Protein AF-A0A9X9EQ05-F1 (afdb_monomer_lite)

Secondary structure (DSSP, 8-state):
--S-PEEEEHHHHHEEEETTEEEEPPHHHHHHHHHHHHTSSSEEEES---SGGGHHHHHH-S--------HHHHHHHHHHHHHHHHTTSS--SS---

Radius of gyration: 15.53 Å; chains: 1; bounding box: 32×37×37 Å

Foldseek 3Di:
DVVPAEEDELVCLQWPQDPVGIDGDDPVSSLVSQVVPLPDPGYHYDDDDDDPSCVSCVVSDPDDDDDDDDPVVVVVVVVVQLVCVVVPNDDDSDRRD

Sequence (97 aa):
SKLNIQLYELDNVIWKRYESGDIRRSEEEREEHFNTFIHSETWIVEGVHNEEWVSNSFRNAELIIFLDTNYSVRTYRIIKRFILQKIGLERSNYKPT

Structure (mmCIF, N/CA/C/O backbone):
data_AF-A0A9X9EQ05-F1
#
_entry.id   AF-A0A9X9EQ05-F1
#
loop_
_atom_site.group_PDB
_atom_site.id
_atom_site.type_symbol
_atom_site.label_atom_id
_atom_site.label_alt_id
_atom_site.label_comp_id
_atom_site.label_asym_id
_atom_site.label_entity_id
_atom_site.label_seq_id
_atom_site.pdbx_PDB_ins_code
_atom_site.Cartn_x
_atom_site.Cartn_y
_atom_site.Cartn_z
_atom_site.occupancy
_atom_site.B_iso_or_equiv
_atom_site.auth_seq_id
_atom_site.auth_comp_id
_atom_site.auth_asym_id
_atom_site.auth_atom_id
_atom_site.pdbx_PDB_model_num
ATOM 1 N N . SER A 1 1 ? -15.645 6.582 -6.628 1.00 63.84 1 SER A N 1
ATOM 2 C CA . SER A 1 1 ? -15.458 5.112 -6.609 1.00 63.84 1 SER A CA 1
ATOM 3 C C . SER A 1 1 ? -16.829 4.444 -6.512 1.00 63.84 1 SER A C 1
ATOM 5 O O . SER A 1 1 ? -17.789 5.136 -6.204 1.00 63.84 1 SER A O 1
ATOM 7 N N . LYS A 1 2 ? -16.964 3.133 -6.774 1.00 82.44 2 LYS A N 1
ATOM 8 C CA . LYS A 1 2 ? -18.270 2.435 -6.694 1.00 82.44 2 LYS A CA 1
ATOM 9 C C . LYS A 1 2 ? -18.849 2.388 -5.267 1.00 82.44 2 LYS A C 1
ATOM 11 O O . LYS A 1 2 ? -20.060 2.324 -5.118 1.00 82.44 2 LYS A O 1
ATOM 16 N N . LEU A 1 3 ? -17.985 2.418 -4.249 1.00 87.25 3 LEU A N 1
ATOM 17 C CA . LEU A 1 3 ? -18.358 2.311 -2.831 1.00 87.25 3 LEU A CA 1
ATOM 18 C C . LEU A 1 3 ? -18.394 3.660 -2.095 1.00 87.25 3 LEU A C 1
ATOM 20 O O . LEU A 1 3 ? -18.824 3.702 -0.955 1.00 87.25 3 LEU A O 1
ATOM 24 N N . ASN A 1 4 ? -17.930 4.747 -2.720 1.00 90.38 4 ASN A N 1
ATOM 25 C CA . ASN A 1 4 ? -17.752 6.061 -2.084 1.00 90.38 4 ASN A CA 1
ATOM 26 C C . ASN A 1 4 ? -16.899 6.056 -0.792 1.00 90.38 4 ASN A C 1
ATOM 28 O O . ASN A 1 4 ? -17.014 6.963 0.022 1.00 90.38 4 ASN A O 1
ATOM 32 N N . ILE A 1 5 ? -16.031 5.055 -0.620 1.00 93.44 5 ILE A N 1
ATOM 33 C CA . ILE A 1 5 ? -15.063 4.979 0.483 1.00 93.44 5 ILE A CA 1
ATOM 34 C C . ILE A 1 5 ? -13.717 5.530 0.006 1.00 93.44 5 ILE A C 1
ATOM 36 O O . ILE A 1 5 ? -13.321 5.300 -1.147 1.00 93.44 5 ILE A O 1
ATOM 40 N N . GLN A 1 6 ? -13.030 6.253 0.890 1.00 93.88 6 GLN A N 1
ATOM 41 C CA . GLN A 1 6 ? -11.715 6.819 0.625 1.00 93.88 6 GLN A CA 1
ATOM 42 C C . GLN A 1 6 ? -10.639 5.725 0.595 1.00 93.88 6 GLN A C 1
ATOM 44 O O . GLN A 1 6 ? -10.574 4.881 1.485 1.00 93.88 6 GLN A O 1
ATOM 49 N N . LEU A 1 7 ? -9.791 5.754 -0.436 1.00 94.44 7 LEU A N 1
ATOM 50 C CA . LEU A 1 7 ? -8.663 4.837 -0.607 1.00 94.44 7 LEU A CA 1
ATOM 51 C C . LEU A 1 7 ? -7.354 5.537 -0.231 1.00 94.44 7 LEU A C 1
ATOM 53 O O . LEU A 1 7 ? -7.100 6.654 -0.689 1.00 94.44 7 LEU A O 1
ATOM 57 N N . TYR A 1 8 ? -6.528 4.845 0.546 1.00 94.75 8 TYR A N 1
ATOM 58 C CA . TYR A 1 8 ? -5.200 5.264 0.970 1.00 94.75 8 TYR A CA 1
ATOM 59 C C . TYR A 1 8 ? -4.168 4.205 0.564 1.00 94.75 8 TYR A C 1
ATOM 61 O O . TYR A 1 8 ? -4.184 3.083 1.063 1.00 94.75 8 TYR A O 1
ATOM 69 N N . GLU A 1 9 ? -3.256 4.569 -0.337 1.00 94.94 9 GLU A N 1
ATOM 70 C CA . GLU A 1 9 ? -2.065 3.768 -0.648 1.00 94.94 9 GLU A CA 1
ATOM 71 C C . GLU A 1 9 ? -1.012 4.023 0.437 1.00 94.94 9 GLU A C 1
ATOM 73 O O . GLU A 1 9 ? -0.617 5.174 0.649 1.00 94.94 9 GLU A O 1
ATOM 78 N N . LEU A 1 10 ? -0.525 2.978 1.111 1.00 95.25 10 LEU A N 1
ATOM 79 C CA . LEU A 1 10 ? 0.465 3.111 2.191 1.00 95.25 10 LEU A CA 1
ATOM 80 C C . LEU A 1 10 ? 1.763 3.778 1.719 1.00 95.25 10 LEU A C 1
ATOM 82 O O . LEU A 1 10 ? 2.363 4.557 2.462 1.00 95.25 10 LEU A O 1
ATOM 86 N N . ASP A 1 11 ? 2.139 3.584 0.455 1.00 92.56 11 ASP A N 1
ATOM 87 C CA . ASP A 1 11 ? 3.254 4.302 -0.165 1.00 92.56 11 ASP A CA 1
ATOM 88 C C . ASP A 1 11 ? 3.058 5.825 -0.108 1.00 92.56 11 ASP A C 1
ATOM 90 O O . ASP A 1 11 ? 4.001 6.562 0.171 1.00 92.56 11 ASP A O 1
ATOM 94 N N . ASN A 1 12 ? 1.835 6.321 -0.312 1.00 93.62 12 ASN A N 1
ATOM 95 C CA . ASN A 1 12 ? 1.522 7.753 -0.239 1.00 93.62 12 ASN A CA 1
ATOM 96 C C . ASN A 1 12 ? 1.351 8.251 1.204 1.00 93.62 12 ASN A C 1
ATOM 98 O O . ASN A 1 12 ? 1.299 9.462 1.435 1.00 93.62 12 ASN A O 1
ATOM 102 N N . VAL A 1 13 ? 1.319 7.343 2.183 1.00 94.19 13 VAL A N 1
ATOM 103 C CA . VAL A 1 13 ? 1.445 7.665 3.611 1.00 94.19 13 VAL A CA 1
ATOM 104 C C . VAL A 1 13 ? 2.917 7.837 3.983 1.00 94.19 13 VAL A C 1
ATOM 106 O O . VAL A 1 13 ? 3.260 8.759 4.716 1.00 94.19 13 VAL A O 1
ATOM 109 N N . ILE A 1 14 ? 3.821 7.044 3.408 1.00 94.44 14 ILE A N 1
ATOM 110 C CA . ILE A 1 14 ? 5.270 7.195 3.623 1.00 94.44 14 ILE A CA 1
ATOM 111 C C . ILE A 1 14 ? 5.833 8.391 2.849 1.00 94.44 14 ILE A C 1
ATOM 113 O O . ILE A 1 14 ? 6.678 9.118 3.368 1.00 94.44 14 ILE A O 1
ATOM 117 N N . TRP A 1 15 ? 5.365 8.623 1.625 1.00 94.38 15 TRP A N 1
ATOM 118 C CA . TRP A 1 15 ? 5.903 9.640 0.723 1.00 94.38 15 TRP A CA 1
ATOM 119 C C . TRP A 1 15 ? 4.888 10.755 0.470 1.00 94.38 15 TRP A C 1
ATOM 121 O O . TRP A 1 15 ? 3.755 10.503 0.060 1.00 94.38 15 TRP A O 1
ATOM 131 N N . LYS A 1 16 ? 5.294 12.007 0.693 1.00 93.12 16 LYS A N 1
ATOM 132 C CA . LYS A 1 16 ? 4.582 13.193 0.208 1.00 93.12 16 LYS A CA 1
ATOM 133 C C . LYS A 1 16 ? 4.972 13.394 -1.257 1.00 93.12 16 LYS A C 1
ATOM 135 O O . LYS A 1 16 ? 6.157 13.544 -1.552 1.00 93.12 16 LYS A O 1
ATOM 140 N N . ARG A 1 17 ? 3.988 13.377 -2.157 1.00 90.06 17 ARG A N 1
ATOM 141 C CA . ARG A 1 17 ? 4.198 13.558 -3.600 1.00 90.06 17 ARG A CA 1
ATOM 142 C C . ARG A 1 17 ? 4.091 15.041 -3.950 1.00 90.06 17 ARG A C 1
ATOM 144 O O . ARG A 1 17 ? 3.028 15.628 -3.752 1.00 90.06 17 ARG A O 1
ATOM 151 N N . TYR A 1 18 ? 5.160 15.634 -4.475 1.00 88.88 18 TYR A N 1
ATOM 152 C CA . TYR A 1 18 ? 5.160 17.005 -4.995 1.00 88.88 18 TYR A CA 1
ATOM 153 C C . TYR A 1 18 ? 5.665 17.033 -6.437 1.00 88.88 18 TYR A C 1
ATOM 155 O O . TYR A 1 18 ? 6.429 16.166 -6.855 1.00 88.88 18 TYR A O 1
ATOM 163 N N . GLU A 1 19 ? 5.297 18.071 -7.193 1.00 85.62 19 GLU A N 1
ATOM 164 C CA . GLU A 1 19 ? 5.822 18.278 -8.553 1.00 85.62 19 GLU A CA 1
ATOM 165 C C . GLU A 1 19 ? 7.353 18.418 -8.573 1.00 85.62 19 GLU A C 1
ATOM 167 O O . GLU A 1 19 ? 8.008 17.995 -9.523 1.00 85.62 19 GLU A O 1
ATOM 172 N N . SER A 1 20 ? 7.929 18.975 -7.503 1.00 88.12 20 SER A N 1
ATOM 173 C CA . SER A 1 20 ? 9.375 19.131 -7.316 1.00 88.12 20 SER A CA 1
ATOM 174 C C . SER A 1 20 ? 10.093 17.843 -6.895 1.00 88.12 20 SER A C 1
ATOM 176 O O . SER A 1 20 ? 11.324 17.812 -6.900 1.00 88.12 20 SER A O 1
ATOM 178 N N . GLY A 1 21 ? 9.353 16.787 -6.549 1.00 87.38 21 GLY A N 1
ATOM 179 C CA . GLY A 1 21 ? 9.888 15.502 -6.115 1.00 87.38 21 GLY A CA 1
ATOM 180 C C . GLY A 1 21 ? 9.199 14.947 -4.871 1.00 87.38 21 GLY A C 1
ATOM 181 O O . GLY A 1 21 ? 8.443 15.629 -4.180 1.00 87.38 21 GLY A O 1
ATOM 182 N N . ASP A 1 22 ? 9.490 13.684 -4.579 1.00 92.38 22 ASP A N 1
ATOM 183 C CA . ASP A 1 22 ? 8.910 12.996 -3.433 1.00 92.38 22 ASP A CA 1
ATOM 184 C C . ASP A 1 22 ? 9.736 13.230 -2.171 1.00 92.38 22 ASP A C 1
ATOM 186 O O . ASP A 1 22 ? 10.960 13.081 -2.166 1.00 92.38 22 ASP A O 1
ATOM 190 N N . ILE A 1 23 ? 9.047 13.554 -1.080 1.00 94.19 23 ILE A N 1
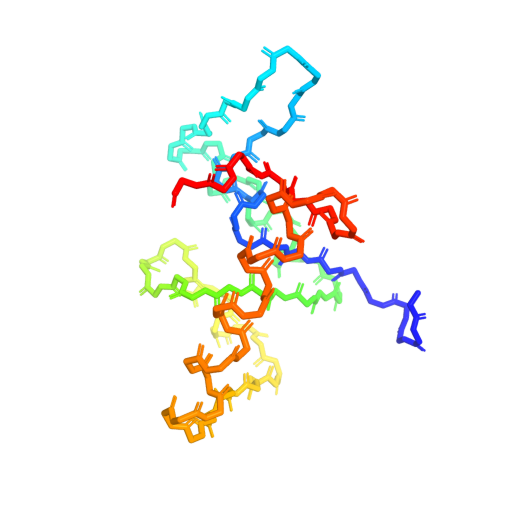ATOM 191 C CA . ILE A 1 23 ? 9.652 13.762 0.235 1.00 94.19 23 ILE A CA 1
ATOM 192 C C . ILE A 1 23 ? 9.155 12.663 1.164 1.00 94.19 23 ILE A C 1
ATOM 194 O O . ILE A 1 23 ? 7.950 12.488 1.346 1.00 94.19 23 ILE A O 1
ATOM 198 N N . ARG A 1 24 ? 10.077 11.916 1.770 1.00 94.88 24 ARG A N 1
ATOM 199 C CA . ARG A 1 24 ? 9.721 10.922 2.784 1.00 94.88 24 ARG A CA 1
ATOM 200 C C . ARG A 1 24 ? 9.235 11.639 4.045 1.00 94.88 24 ARG A C 1
ATOM 202 O O . ARG A 1 24 ? 9.925 12.535 4.524 1.00 94.88 24 ARG A O 1
ATOM 209 N N . ARG A 1 25 ? 8.073 11.250 4.577 1.00 95.69 25 ARG A N 1
ATOM 210 C CA . ARG A 1 25 ? 7.594 11.710 5.891 1.00 95.69 25 ARG A CA 1
ATOM 211 C C . ARG A 1 25 ? 8.550 11.246 6.989 1.00 95.69 25 ARG A C 1
ATOM 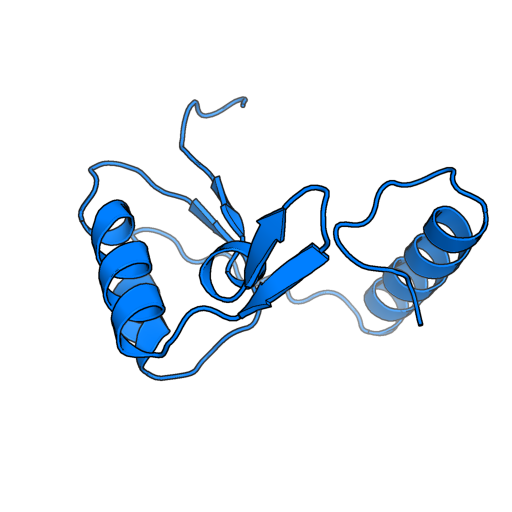213 O O . ARG A 1 25 ? 9.144 10.169 6.862 1.00 95.69 25 ARG A O 1
ATOM 220 N N . SER A 1 26 ? 8.667 12.034 8.061 1.00 96.56 26 SER A N 1
ATOM 221 C CA . SER A 1 26 ? 9.268 11.533 9.304 1.00 96.56 26 SER A CA 1
ATOM 222 C C . SER A 1 26 ? 8.398 10.422 9.901 1.00 96.56 26 SER A C 1
ATOM 224 O O . SER A 1 26 ? 7.263 10.204 9.464 1.00 96.56 26 SER A O 1
ATOM 226 N N . GLU A 1 27 ? 8.925 9.694 10.882 1.00 94.75 27 GLU A N 1
ATOM 227 C CA . GLU A 1 27 ? 8.153 8.648 11.553 1.00 94.75 27 GLU A CA 1
ATOM 228 C C . GLU A 1 27 ? 6.934 9.237 12.272 1.00 94.75 27 GLU A C 1
ATOM 230 O O . GLU A 1 27 ? 5.829 8.724 12.097 1.00 94.75 27 GLU A O 1
ATOM 235 N N . GLU A 1 28 ? 7.109 10.370 12.957 1.00 95.44 28 GLU A N 1
ATOM 236 C CA . GLU A 1 28 ? 6.038 11.079 13.661 1.00 95.44 28 GLU A CA 1
ATOM 237 C C . GLU A 1 28 ? 4.974 11.602 12.690 1.00 95.44 28 GLU A C 1
ATOM 239 O O . GLU A 1 28 ? 3.785 11.347 12.873 1.00 95.44 28 GLU A O 1
ATOM 244 N N . GLU A 1 29 ? 5.389 12.272 11.606 1.00 95.81 29 GLU A N 1
ATOM 245 C CA . GLU A 1 29 ? 4.456 12.782 10.594 1.00 95.81 29 GLU A CA 1
ATOM 246 C C . GLU A 1 29 ? 3.675 11.651 9.914 1.00 95.81 29 GLU A C 1
ATOM 248 O O . GLU A 1 29 ? 2.504 11.809 9.563 1.00 95.81 29 GLU A O 1
ATOM 253 N N . ARG A 1 30 ? 4.332 10.511 9.668 1.00 95.69 30 ARG A N 1
ATOM 254 C CA . ARG A 1 30 ? 3.697 9.332 9.073 1.00 95.69 30 ARG A CA 1
ATOM 255 C C . ARG A 1 30 ? 2.630 8.776 10.007 1.00 95.69 30 ARG A C 1
ATOM 257 O O . ARG A 1 30 ? 1.534 8.482 9.539 1.00 95.69 30 ARG A O 1
ATOM 264 N N . GLU A 1 31 ? 2.943 8.617 11.289 1.00 94.62 31 GLU A N 1
ATOM 265 C CA . GLU A 1 31 ? 2.006 8.084 12.279 1.00 94.62 31 GLU A CA 1
ATOM 266 C C . GLU A 1 31 ? 0.817 9.016 12.503 1.00 94.62 31 GLU A C 1
ATOM 268 O O . GLU A 1 31 ? -0.324 8.557 12.502 1.00 94.62 31 GLU A O 1
ATOM 273 N N . GLU A 1 32 ? 1.048 10.324 12.617 1.00 94.25 32 GLU A N 1
ATOM 274 C CA . GLU A 1 32 ? -0.026 11.315 12.723 1.00 94.25 32 GLU A CA 1
ATOM 275 C C . GLU A 1 32 ? -0.939 11.275 11.488 1.00 94.25 32 GLU A C 1
ATOM 277 O O . GLU A 1 32 ? -2.167 11.179 11.597 1.00 94.25 32 GLU A O 1
ATOM 282 N N . HIS A 1 33 ? -0.341 11.267 10.294 1.00 94.81 33 HIS A N 1
ATOM 283 C CA . HIS A 1 33 ? -1.088 11.200 9.044 1.00 94.81 33 HIS A CA 1
ATOM 284 C C . HIS A 1 33 ? -1.887 9.897 8.909 1.00 94.81 33 HIS A C 1
ATOM 286 O O . HIS A 1 33 ? -3.045 9.934 8.496 1.00 94.81 33 HIS A O 1
ATOM 292 N N . PHE A 1 34 ? -1.296 8.760 9.286 1.00 95.50 34 PHE A N 1
ATOM 293 C CA . PHE A 1 34 ? -1.953 7.455 9.275 1.00 95.50 34 PHE A CA 1
ATOM 294 C C . PHE A 1 34 ? -3.139 7.406 10.243 1.00 95.50 34 PHE A C 1
ATOM 296 O O . PHE A 1 34 ? -4.258 7.052 9.864 1.00 95.50 34 PHE A O 1
ATOM 303 N N . ASN A 1 35 ? -2.922 7.837 11.486 1.00 93.94 35 ASN A N 1
ATOM 304 C CA . ASN A 1 35 ? -3.957 7.840 12.512 1.00 93.94 35 ASN A CA 1
ATOM 305 C C . ASN A 1 35 ? -5.121 8.772 12.158 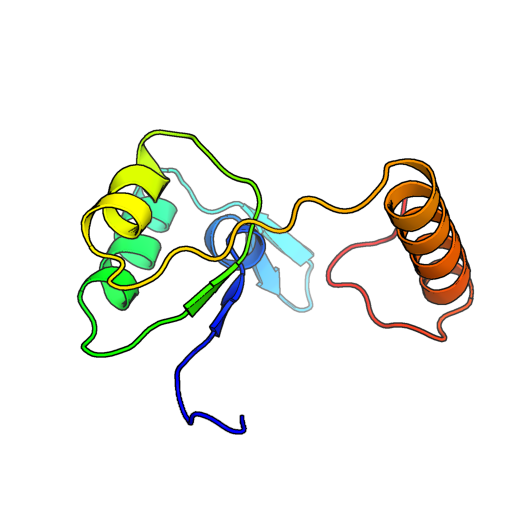1.00 93.94 35 ASN A C 1
ATOM 307 O O . ASN A 1 35 ? -6.255 8.469 12.520 1.00 93.94 35 ASN A O 1
ATOM 311 N N . THR A 1 36 ? -4.876 9.848 11.406 1.00 92.62 36 THR A N 1
ATOM 312 C CA . THR A 1 36 ? -5.932 10.772 10.967 1.00 92.62 36 THR A CA 1
ATOM 313 C C . THR A 1 36 ? -7.032 10.054 10.183 1.00 92.62 36 THR A C 1
ATOM 315 O O . THR A 1 36 ? -8.212 10.310 10.414 1.00 92.62 36 THR A O 1
ATOM 318 N N . PHE A 1 37 ? -6.675 9.145 9.270 1.00 92.00 37 PHE A N 1
ATOM 319 C CA . PHE A 1 37 ? -7.677 8.453 8.457 1.00 92.00 37 PHE A CA 1
ATOM 320 C C . PHE A 1 37 ? -8.124 7.111 9.037 1.00 92.00 37 PHE A C 1
ATOM 322 O O . PHE A 1 37 ? -9.266 6.720 8.810 1.00 92.00 37 PHE A O 1
ATOM 329 N N . ILE A 1 38 ? -7.292 6.420 9.821 1.00 94.69 38 ILE A N 1
ATOM 330 C CA . ILE A 1 38 ? -7.701 5.160 10.467 1.00 94.69 38 ILE A CA 1
ATOM 331 C C . ILE A 1 38 ? -8.800 5.361 11.515 1.00 94.69 38 ILE A C 1
ATOM 333 O O . ILE A 1 38 ? -9.581 4.447 11.759 1.00 94.69 38 ILE A O 1
ATOM 337 N N . HIS A 1 39 ? -8.898 6.557 12.097 1.00 92.38 39 HIS A N 1
ATOM 338 C CA . HIS A 1 39 ? -9.981 6.916 13.017 1.00 92.38 39 HIS A CA 1
ATOM 339 C C . HIS A 1 39 ?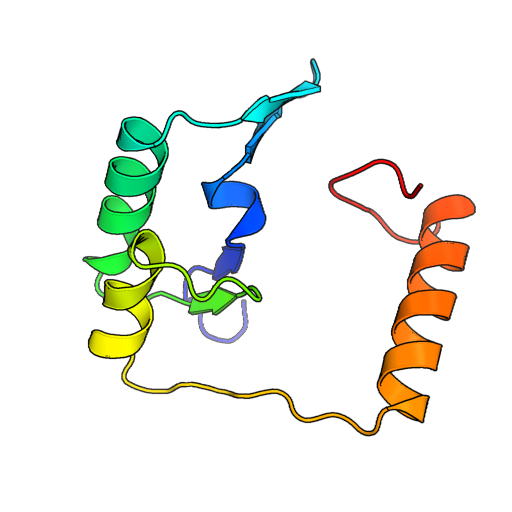 -11.197 7.549 12.315 1.00 92.38 39 HIS A C 1
ATOM 341 O O . HIS A 1 39 ? -12.122 7.999 12.988 1.00 92.38 39 HIS A O 1
ATOM 347 N N . SER A 1 40 ? -11.208 7.611 10.980 1.00 92.75 40 SER A N 1
ATOM 348 C CA . SER A 1 40 ? -12.392 8.028 10.221 1.00 92.75 40 SER A CA 1
ATOM 349 C C . SER A 1 40 ? -13.423 6.896 10.133 1.00 92.75 40 SER A C 1
ATOM 351 O O . SER A 1 40 ? -13.083 5.729 10.309 1.00 92.75 40 SER A O 1
ATOM 353 N N . GLU A 1 41 ? -14.684 7.229 9.839 1.00 92.88 41 GLU A N 1
ATOM 354 C CA . GLU A 1 41 ? -15.775 6.240 9.796 1.00 92.88 41 GLU A CA 1
ATOM 355 C C . GLU A 1 41 ? -15.602 5.173 8.709 1.00 92.88 41 GLU A C 1
ATOM 357 O O . GLU A 1 41 ? -16.040 4.043 8.889 1.00 92.88 41 GLU A O 1
ATOM 362 N N . THR A 1 42 ? -15.010 5.523 7.561 1.00 95.06 42 THR A N 1
ATOM 363 C CA . THR A 1 42 ? -14.823 4.580 6.451 1.00 95.06 42 THR A CA 1
ATOM 364 C C . THR A 1 42 ? -13.505 4.831 5.736 1.00 95.06 42 THR A C 1
ATOM 366 O O . THR A 1 42 ? -13.189 5.954 5.342 1.00 95.06 42 THR A O 1
ATOM 369 N N . TRP A 1 43 ? -12.747 3.762 5.513 1.00 96.12 43 TRP A N 1
ATOM 370 C CA . TRP A 1 43 ? -11.465 3.825 4.827 1.00 96.12 43 TRP A CA 1
ATOM 371 C C . TRP A 1 43 ? -11.153 2.500 4.130 1.00 96.12 43 TRP A C 1
ATOM 373 O O . TRP A 1 43 ? -11.625 1.432 4.510 1.00 96.12 43 TRP A O 1
ATOM 383 N N . ILE A 1 44 ? -10.342 2.576 3.080 1.00 96.25 44 ILE A N 1
ATOM 384 C CA . ILE A 1 44 ? -9.660 1.435 2.475 1.00 96.25 44 ILE A CA 1
ATOM 385 C C . ILE A 1 44 ? -8.177 1.762 2.497 1.00 96.25 44 ILE A C 1
ATOM 387 O O . ILE A 1 44 ? -7.765 2.815 2.012 1.00 96.25 44 ILE A O 1
ATOM 391 N N . VAL A 1 45 ? -7.378 0.845 3.024 1.00 95.75 45 VAL A N 1
ATOM 392 C CA . VAL A 1 45 ? -5.921 0.917 2.962 1.00 95.75 45 VAL A CA 1
ATOM 393 C C . VAL A 1 45 ? -5.417 -0.172 2.029 1.00 95.75 45 VAL A C 1
ATOM 395 O O . VAL A 1 45 ? -5.843 -1.321 2.124 1.00 95.75 45 VAL A O 1
ATOM 398 N N . GLU A 1 46 ? -4.509 0.192 1.132 1.00 95.25 46 GLU A N 1
ATOM 399 C CA . GLU A 1 46 ? -3.831 -0.729 0.224 1.00 95.25 46 GLU A CA 1
ATOM 400 C C . GLU A 1 46 ? -2.315 -0.622 0.401 1.00 95.25 46 GLU A C 1
ATOM 402 O O . GLU A 1 46 ? -1.762 0.469 0.549 1.00 95.25 46 GLU A O 1
ATOM 407 N N . GLY A 1 47 ? -1.647 -1.773 0.428 1.00 93.88 47 GLY A N 1
ATOM 408 C CA . GLY A 1 47 ? -0.195 -1.865 0.479 1.00 93.88 47 GLY A CA 1
ATOM 409 C C . GLY A 1 47 ? 0.287 -3.181 1.081 1.00 93.88 47 GLY A C 1
ATOM 410 O O . GLY A 1 47 ? -0.500 -4.062 1.425 1.00 93.88 47 GLY A O 1
ATOM 411 N N . VAL A 1 48 ? 1.609 -3.316 1.185 1.00 91.00 48 VAL A N 1
ATOM 412 C CA . VAL A 1 48 ? 2.292 -4.560 1.600 1.00 91.00 48 VAL A CA 1
ATOM 413 C C . VAL A 1 48 ? 3.028 -4.443 2.938 1.00 91.00 48 VAL A C 1
ATOM 415 O O . VAL A 1 48 ? 3.698 -5.384 3.356 1.00 91.00 48 VAL A O 1
ATOM 418 N N . HIS A 1 49 ? 2.920 -3.288 3.592 1.00 91.06 49 HIS A N 1
ATOM 419 C CA . HIS A 1 49 ? 3.549 -3.008 4.879 1.00 91.06 49 HIS A CA 1
ATOM 420 C C . HIS A 1 49 ? 2.965 -3.882 5.989 1.00 91.06 49 HIS A C 1
ATOM 422 O O . HIS A 1 49 ? 1.760 -4.130 6.036 1.00 91.06 49 HIS A O 1
ATOM 428 N N . ASN A 1 50 ? 3.836 -4.342 6.881 1.00 87.38 50 ASN A N 1
ATOM 429 C CA . ASN A 1 50 ? 3.498 -5.192 8.023 1.00 87.38 50 ASN A CA 1
ATOM 430 C C . ASN A 1 50 ? 4.192 -4.744 9.320 1.00 87.38 50 ASN A C 1
ATOM 432 O O . ASN A 1 50 ? 4.207 -5.479 10.305 1.00 87.38 50 ASN A O 1
ATOM 436 N N . GLU A 1 51 ? 4.783 -3.552 9.309 1.00 92.69 51 GLU A N 1
ATOM 437 C CA . GLU A 1 51 ? 5.455 -2.949 10.450 1.00 92.69 51 GLU A CA 1
ATOM 438 C C . GLU A 1 51 ? 4.445 -2.427 11.491 1.00 92.69 51 GLU A C 1
ATOM 440 O O . GLU A 1 51 ? 3.263 -2.237 11.206 1.00 92.69 51 GLU A O 1
ATOM 445 N N . GLU A 1 52 ? 4.909 -2.133 12.708 1.00 92.56 52 GLU A N 1
ATOM 446 C CA . GLU A 1 52 ? 4.020 -1.772 13.826 1.00 92.56 52 GLU A CA 1
ATOM 447 C C . GLU A 1 52 ? 3.146 -0.539 13.546 1.00 92.56 52 GLU A C 1
ATOM 449 O O . GLU A 1 52 ? 1.999 -0.487 13.972 1.00 92.56 52 GLU A O 1
ATOM 454 N N . TRP A 1 53 ? 3.630 0.432 12.771 1.00 93.12 53 TRP A N 1
ATOM 455 C CA . TRP A 1 53 ? 2.879 1.659 12.487 1.00 93.12 53 TRP A CA 1
ATOM 456 C C . TRP A 1 53 ? 1.582 1.418 11.691 1.00 93.12 53 TRP A C 1
ATOM 458 O O . TRP A 1 53 ? 0.670 2.236 11.773 1.00 93.12 53 TRP A O 1
ATOM 468 N N . VAL A 1 54 ? 1.462 0.298 10.959 1.00 95.31 54 VAL A N 1
ATOM 469 C CA . VAL A 1 54 ? 0.210 -0.082 10.275 1.00 95.31 54 VAL A CA 1
ATOM 470 C C . VAL A 1 54 ? -0.683 -0.988 11.115 1.00 95.31 54 VAL A C 1
ATOM 472 O O . VAL A 1 54 ? -1.797 -1.295 10.707 1.00 95.31 54 VAL A O 1
ATOM 475 N N . SER A 1 55 ? -0.252 -1.415 12.302 1.00 93.88 55 SER A N 1
ATOM 476 C CA . SER A 1 55 ? -0.949 -2.457 13.061 1.00 93.88 55 SER A CA 1
ATOM 477 C C . SER A 1 55 ? -2.388 -2.078 13.445 1.00 93.88 55 SER A C 1
ATOM 479 O O . SER A 1 55 ? -3.265 -2.944 13.499 1.00 93.88 55 SER A O 1
ATOM 481 N N . ASN A 1 56 ? -2.665 -0.781 13.625 1.00 92.50 56 ASN A N 1
ATOM 482 C CA . ASN A 1 56 ? -4.014 -0.267 13.870 1.00 92.50 56 ASN A CA 1
ATOM 483 C C . ASN A 1 56 ? -4.979 -0.488 12.695 1.00 92.50 56 ASN A C 1
ATOM 485 O O . ASN A 1 56 ? -6.161 -0.698 12.953 1.00 92.50 56 ASN A O 1
ATOM 489 N N . SER A 1 57 ? -4.525 -0.496 11.433 1.00 94.94 57 SER A N 1
ATOM 490 C CA . SER A 1 57 ? -5.438 -0.809 10.322 1.00 94.94 57 SER A CA 1
ATOM 491 C C . SER A 1 57 ? -5.890 -2.262 10.391 1.00 94.94 57 SER A C 1
ATOM 493 O O . SER A 1 57 ? -7.076 -2.532 10.270 1.00 94.94 57 SER A O 1
ATOM 495 N N . PHE A 1 58 ? -4.992 -3.206 10.679 1.00 94.38 58 PHE A N 1
ATOM 496 C CA . PHE A 1 58 ? -5.378 -4.614 10.810 1.00 94.38 58 PHE A CA 1
ATOM 497 C C . PHE A 1 58 ? -6.317 -4.854 11.992 1.00 94.38 58 PHE A C 1
ATOM 499 O O . PHE A 1 58 ? -7.244 -5.650 11.878 1.00 94.38 58 PHE A O 1
ATOM 506 N N . ARG A 1 59 ? -6.088 -4.172 13.121 1.00 94.06 59 ARG A N 1
ATOM 507 C CA . ARG A 1 59 ? -6.941 -4.298 14.312 1.00 94.06 59 ARG A CA 1
ATOM 508 C C . ARG A 1 59 ? -8.337 -3.717 14.108 1.00 94.06 59 ARG A C 1
ATOM 510 O O . ARG A 1 59 ? -9.292 -4.283 14.627 1.00 94.06 59 ARG A O 1
ATOM 517 N N . ASN A 1 60 ? -8.437 -2.606 13.381 1.00 94.69 60 ASN A N 1
ATOM 518 C CA . ASN A 1 60 ? -9.688 -1.870 13.220 1.00 94.69 60 ASN A CA 1
ATOM 519 C C . ASN A 1 60 ? -10.452 -2.246 11.941 1.00 94.69 60 ASN A C 1
ATOM 521 O O . ASN A 1 60 ? -11.597 -1.837 11.798 1.00 94.69 60 ASN A O 1
ATOM 525 N N . ALA A 1 61 ? -9.846 -3.000 11.018 1.00 95.50 61 ALA A N 1
ATOM 526 C CA . ALA A 1 61 ? -10.503 -3.429 9.789 1.00 95.50 61 ALA A CA 1
ATOM 527 C C . ALA A 1 61 ? -11.642 -4.418 10.068 1.00 95.50 61 ALA A C 1
ATOM 529 O O . ALA A 1 61 ? -11.430 -5.488 10.638 1.00 95.50 61 ALA A O 1
ATOM 530 N N . GLU A 1 62 ? -12.828 -4.132 9.539 1.00 95.81 62 GLU A N 1
ATOM 531 C CA . GLU A 1 62 ? -13.943 -5.082 9.513 1.00 95.81 62 GLU A CA 1
ATOM 532 C C . GLU A 1 62 ? -13.736 -6.189 8.470 1.00 95.81 62 GLU A C 1
ATOM 534 O O . GLU A 1 62 ? -14.286 -7.285 8.593 1.00 95.81 62 GLU A O 1
ATOM 539 N N . LEU A 1 63 ? -12.945 -5.911 7.429 1.00 96.00 63 LEU A N 1
ATOM 540 C CA . LEU A 1 63 ? -12.629 -6.848 6.359 1.00 96.00 63 LEU A CA 1
ATOM 541 C C . LEU A 1 63 ? -11.186 -6.673 5.887 1.00 96.00 63 LEU A C 1
ATOM 543 O O . LEU A 1 63 ? -10.783 -5.593 5.460 1.00 96.00 63 LEU A O 1
ATOM 547 N N . ILE A 1 64 ? -10.441 -7.777 5.861 1.00 96.38 64 ILE A N 1
ATOM 548 C CA . ILE A 1 64 ? -9.106 -7.845 5.266 1.00 96.38 64 ILE A CA 1
ATOM 549 C C . ILE A 1 64 ? -9.171 -8.738 4.027 1.00 96.38 64 ILE A C 1
ATOM 551 O O . ILE A 1 64 ? -9.523 -9.915 4.112 1.00 96.38 64 ILE A O 1
ATOM 555 N N . ILE A 1 65 ? -8.811 -8.184 2.868 1.00 96.44 65 ILE A N 1
ATOM 556 C CA . ILE A 1 65 ? -8.712 -8.933 1.612 1.00 96.44 65 ILE A CA 1
ATOM 557 C C . ILE A 1 65 ? -7.241 -9.236 1.342 1.00 96.44 65 ILE A C 1
ATOM 559 O O . ILE A 1 65 ? -6.479 -8.359 0.939 1.00 96.44 65 ILE A O 1
ATOM 563 N N . PHE A 1 66 ? -6.848 -10.495 1.526 1.00 95.19 66 PHE A N 1
ATOM 564 C CA . PHE A 1 66 ? -5.510 -10.959 1.176 1.00 95.19 66 PHE A CA 1
ATOM 565 C C . PHE A 1 66 ? -5.477 -11.496 -0.260 1.00 95.19 66 PHE A C 1
ATOM 567 O O . PHE A 1 66 ? -6.177 -12.451 -0.601 1.00 95.19 66 PHE A O 1
ATOM 574 N N . LEU A 1 67 ? -4.665 -10.879 -1.119 1.00 94.44 67 LEU A N 1
ATOM 575 C CA . LEU A 1 67 ? -4.555 -11.253 -2.530 1.00 94.44 67 LEU A CA 1
ATOM 576 C C . LEU A 1 67 ? -3.466 -12.312 -2.752 1.00 94.44 67 LEU A C 1
ATOM 578 O O . LEU A 1 67 ? -2.354 -11.996 -3.182 1.00 94.44 67 LEU A O 1
ATOM 582 N N . ASP A 1 68 ? -3.807 -13.583 -2.534 1.00 94.81 68 ASP A N 1
ATOM 583 C CA . ASP A 1 68 ? -2.909 -14.705 -2.829 1.00 94.81 68 ASP A CA 1
ATOM 584 C C . ASP A 1 68 ? -3.028 -15.163 -4.290 1.00 94.81 68 ASP A C 1
ATOM 586 O O . ASP A 1 68 ? -3.816 -16.033 -4.663 1.00 94.81 68 ASP A O 1
ATOM 590 N N . THR A 1 69 ? -2.274 -14.502 -5.164 1.00 94.94 69 THR A N 1
ATOM 591 C CA . THR A 1 69 ? -2.243 -14.840 -6.592 1.00 94.94 69 THR A CA 1
ATOM 592 C C . THR A 1 69 ? -1.116 -15.814 -6.911 1.00 94.94 69 THR A C 1
ATOM 594 O O . THR A 1 69 ? 0.007 -15.659 -6.425 1.00 94.94 69 THR A O 1
ATOM 597 N N . ASN A 1 70 ? -1.387 -16.762 -7.818 1.00 97.12 70 ASN A N 1
ATOM 598 C CA . ASN A 1 70 ? -0.376 -17.673 -8.363 1.00 97.12 70 ASN A CA 1
ATOM 599 C C . ASN A 1 70 ? 0.891 -16.918 -8.788 1.00 97.12 70 ASN A C 1
ATOM 601 O O . ASN A 1 70 ? 0.815 -15.900 -9.483 1.00 97.12 70 ASN A O 1
ATOM 605 N N . TYR A 1 71 ? 2.056 -17.461 -8.429 1.00 96.19 71 TYR A N 1
ATOM 606 C CA . TYR A 1 71 ? 3.357 -16.830 -8.669 1.00 96.19 71 TYR A CA 1
ATOM 607 C C . TYR A 1 71 ? 3.549 -16.407 -10.133 1.00 96.19 71 TYR A C 1
ATOM 609 O O . TYR A 1 71 ? 3.919 -15.269 -10.406 1.00 96.19 71 TYR A O 1
ATOM 617 N N . SER A 1 72 ? 3.226 -17.289 -11.083 1.00 97.50 72 SER A N 1
ATOM 618 C CA . SER A 1 72 ? 3.345 -17.011 -12.520 1.00 97.50 72 SER A CA 1
ATOM 619 C C . SER A 1 72 ? 2.485 -15.824 -12.968 1.00 97.50 72 SER A C 1
ATOM 621 O O . SER A 1 72 ? 2.950 -14.967 -13.719 1.00 97.50 72 SER A O 1
ATOM 623 N N . VAL A 1 73 ? 1.254 -15.729 -12.459 1.00 97.38 73 VAL A N 1
ATOM 624 C CA . VAL A 1 73 ? 0.326 -14.627 -12.750 1.00 97.38 73 VAL A CA 1
ATOM 625 C C . VAL A 1 73 ? 0.852 -13.318 -12.168 1.00 97.38 73 VAL A C 1
ATOM 627 O O . VAL A 1 73 ? 0.841 -12.294 -12.854 1.00 97.38 73 VAL A O 1
ATOM 630 N N . ARG A 1 74 ? 1.342 -13.343 -10.923 1.00 96.00 74 ARG A N 1
ATOM 631 C CA . ARG A 1 74 ? 1.938 -12.175 -10.264 1.00 96.00 74 ARG A CA 1
ATOM 632 C C . ARG A 1 74 ? 3.155 -11.664 -11.035 1.00 96.00 74 ARG A C 1
ATOM 634 O O . ARG A 1 74 ? 3.212 -10.480 -11.358 1.00 96.00 74 ARG A O 1
ATOM 641 N N . THR A 1 75 ? 4.075 -12.555 -11.393 1.00 96.94 75 THR A N 1
ATOM 642 C CA . THR A 1 75 ? 5.289 -12.219 -12.149 1.00 96.94 75 THR A CA 1
ATOM 643 C C . THR A 1 75 ? 4.956 -11.620 -13.512 1.00 96.94 75 THR A C 1
ATOM 645 O O . THR A 1 75 ? 5.470 -10.557 -13.854 1.00 96.94 75 THR A O 1
ATOM 648 N N . TYR A 1 76 ? 4.029 -12.230 -14.259 1.00 97.50 76 TYR A N 1
ATOM 649 C CA . TYR A 1 76 ? 3.567 -11.680 -15.535 1.00 97.50 76 TYR A CA 1
ATOM 650 C C . TYR A 1 76 ? 3.002 -10.259 -15.385 1.00 97.50 76 TYR A C 1
ATOM 652 O O . TYR A 1 76 ? 3.365 -9.369 -16.154 1.00 97.50 76 TYR A O 1
ATOM 660 N N . ARG A 1 77 ? 2.148 -10.020 -14.378 1.00 95.81 77 ARG A N 1
ATOM 661 C CA . ARG A 1 77 ? 1.555 -8.695 -14.123 1.00 95.81 77 ARG A CA 1
ATOM 662 C C . ARG A 1 77 ? 2.613 -7.64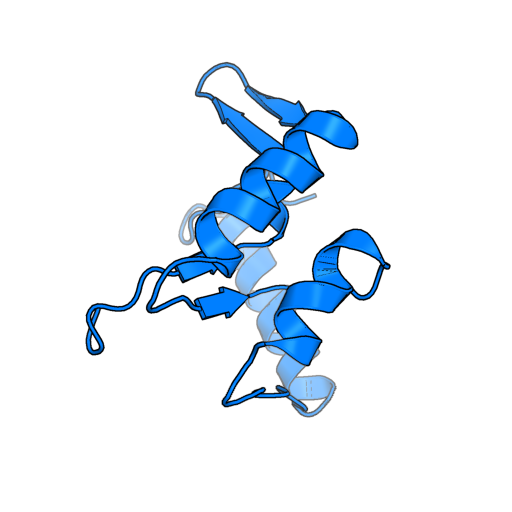1 -13.791 1.00 95.81 77 ARG A C 1
ATOM 664 O O . ARG A 1 77 ? 2.525 -6.534 -14.316 1.00 95.81 77 ARG A O 1
ATOM 671 N N . ILE A 1 78 ? 3.615 -7.981 -12.974 1.00 94.12 78 ILE A N 1
ATOM 672 C CA . ILE A 1 78 ? 4.719 -7.073 -12.620 1.00 94.12 78 ILE A CA 1
ATOM 673 C C . ILE A 1 78 ? 5.534 -6.703 -13.865 1.00 94.12 78 ILE A C 1
ATOM 675 O O . ILE A 1 78 ? 5.744 -5.518 -14.117 1.00 94.12 78 ILE A O 1
ATOM 679 N N . ILE A 1 79 ? 5.938 -7.693 -14.670 1.00 96.12 79 ILE A N 1
ATOM 680 C CA . ILE A 1 79 ? 6.725 -7.466 -15.895 1.00 96.12 79 ILE A CA 1
ATOM 681 C C . ILE A 1 79 ? 5.934 -6.622 -16.898 1.00 96.12 79 ILE A C 1
ATOM 683 O O . ILE A 1 79 ? 6.455 -5.643 -17.431 1.00 96.12 79 ILE A O 1
ATOM 687 N N . LYS A 1 80 ? 4.662 -6.969 -17.136 1.00 96.06 80 LYS A N 1
ATOM 688 C CA . LYS A 1 80 ? 3.788 -6.218 -18.042 1.00 96.06 80 LYS A CA 1
ATOM 689 C C . LYS A 1 80 ? 3.687 -4.753 -17.617 1.00 96.06 80 LYS A C 1
ATOM 691 O O . LYS A 1 80 ? 3.915 -3.877 -18.446 1.00 96.06 80 LYS A O 1
ATOM 696 N N . ARG A 1 81 ? 3.389 -4.498 -16.338 1.00 94.75 81 ARG A N 1
ATOM 697 C CA . ARG A 1 81 ? 3.292 -3.142 -15.782 1.00 94.75 81 ARG A CA 1
ATOM 698 C C . ARG A 1 81 ? 4.595 -2.369 -15.969 1.00 94.75 81 ARG A C 1
ATOM 700 O O . ARG A 1 81 ? 4.566 -1.245 -16.451 1.00 94.75 81 ARG A O 1
ATOM 707 N N . PHE A 1 82 ? 5.737 -2.982 -15.663 1.00 94.19 82 PHE A N 1
ATOM 708 C CA . PHE A 1 82 ? 7.042 -2.344 -15.843 1.00 94.19 82 PHE A CA 1
ATOM 709 C C . PHE A 1 82 ? 7.275 -1.894 -17.292 1.00 94.19 82 PHE A C 1
ATOM 711 O O . PHE A 1 82 ? 7.650 -0.747 -17.529 1.00 94.19 82 PHE A O 1
ATOM 718 N N . ILE A 1 83 ? 7.001 -2.770 -18.266 1.00 95.12 83 ILE A N 1
ATOM 719 C CA . ILE A 1 83 ? 7.137 -2.443 -19.692 1.00 95.12 83 ILE A CA 1
ATOM 720 C C . ILE A 1 83 ? 6.205 -1.287 -20.063 1.00 95.12 83 ILE A C 1
ATOM 722 O O . ILE A 1 83 ? 6.664 -0.315 -20.658 1.00 95.12 83 ILE A O 1
ATOM 726 N N . LEU A 1 84 ? 4.923 -1.364 -19.685 1.00 95.44 84 LEU A N 1
ATOM 727 C CA . LEU A 1 84 ? 3.922 -0.342 -20.006 1.00 95.44 84 LEU A CA 1
ATOM 728 C C . LEU A 1 84 ? 4.260 1.025 -19.398 1.00 95.44 84 LEU A C 1
ATOM 730 O O . LEU A 1 84 ? 4.098 2.045 -20.068 1.00 95.44 84 LEU A O 1
ATOM 734 N N . GLN A 1 85 ? 4.785 1.055 -18.173 1.00 94.50 85 GLN A N 1
ATOM 735 C CA . GLN A 1 85 ? 5.239 2.286 -17.529 1.00 94.50 85 GLN A CA 1
ATOM 736 C C . GLN A 1 85 ? 6.500 2.856 -18.198 1.00 94.50 85 GLN A C 1
ATOM 738 O O . GLN A 1 85 ? 6.595 4.066 -18.388 1.00 94.50 85 GLN A O 1
ATOM 743 N N . LYS A 1 86 ? 7.455 2.011 -18.619 1.00 91.69 86 LYS A N 1
ATOM 744 C CA . LYS A 1 86 ? 8.666 2.456 -19.340 1.00 91.69 86 LYS A CA 1
ATOM 745 C C . LYS A 1 86 ? 8.352 3.095 -20.694 1.00 91.69 86 LYS A C 1
ATOM 747 O O . LYS A 1 86 ? 9.043 4.032 -21.080 1.00 91.69 86 LYS A O 1
ATOM 752 N N . ILE A 1 87 ? 7.324 2.615 -21.395 1.00 93.69 87 ILE A N 1
ATOM 753 C CA . ILE A 1 87 ? 6.882 3.184 -22.682 1.00 93.69 87 ILE A CA 1
ATOM 754 C C . ILE A 1 87 ? 5.825 4.293 -22.532 1.00 93.69 87 ILE A C 1
ATOM 756 O O . ILE A 1 87 ? 5.341 4.808 -23.536 1.00 93.69 87 ILE A O 1
ATOM 760 N N . GLY A 1 88 ? 5.457 4.664 -21.300 1.00 90.31 88 GLY A N 1
ATOM 761 C CA . GLY A 1 88 ? 4.540 5.772 -21.009 1.00 90.31 88 GLY A CA 1
ATOM 762 C C . GLY A 1 88 ? 3.050 5.477 -21.216 1.00 90.31 88 GLY A C 1
ATOM 763 O O . GLY A 1 88 ? 2.247 6.408 -21.202 1.00 90.31 88 GLY A O 1
ATOM 764 N N . LEU A 1 89 ? 2.659 4.210 -21.397 1.00 92.00 89 LEU A N 1
ATOM 765 C CA . LEU A 1 89 ? 1.249 3.813 -21.540 1.00 92.00 89 LEU A CA 1
ATOM 766 C C . LEU A 1 89 ? 0.524 3.671 -20.196 1.00 92.00 89 LEU A C 1
ATOM 768 O O . LEU A 1 89 ? -0.700 3.760 -20.147 1.00 92.00 89 LEU A O 1
ATOM 772 N N . GLU A 1 90 ? 1.264 3.470 -19.107 1.00 90.00 90 GLU A N 1
ATOM 773 C CA . GLU A 1 90 ? 0.727 3.451 -17.747 1.00 90.00 90 GLU A CA 1
ATOM 774 C C . GLU A 1 90 ? 1.418 4.507 -16.882 1.00 90.00 90 GLU A C 1
ATOM 776 O O . GLU A 1 90 ? 2.633 4.701 -16.956 1.00 90.00 90 GLU A O 1
ATOM 781 N N . ARG A 1 91 ? 0.634 5.187 -16.036 1.00 86.44 91 ARG A N 1
ATOM 782 C CA . ARG A 1 91 ? 1.168 6.126 -15.043 1.00 86.44 91 ARG A CA 1
ATOM 783 C C . ARG A 1 91 ? 1.826 5.357 -13.896 1.00 86.44 91 ARG A C 1
ATOM 785 O O . ARG A 1 91 ? 1.435 4.239 -13.565 1.00 86.44 91 ARG A O 1
ATOM 792 N N . SER A 1 92 ? 2.814 5.985 -13.277 1.00 83.25 92 SER A N 1
ATOM 793 C CA . SER A 1 92 ? 3.482 5.489 -12.079 1.00 83.25 92 SER A CA 1
ATOM 794 C C . SER A 1 92 ? 3.765 6.664 -11.154 1.00 83.25 92 SER A C 1
ATOM 796 O O . SER A 1 92 ? 4.149 7.732 -11.630 1.00 83.25 92 SER A O 1
ATOM 798 N N . ASN A 1 93 ? 3.614 6.452 -9.848 1.00 78.88 93 ASN A N 1
ATOM 799 C CA . ASN A 1 93 ? 3.974 7.438 -8.822 1.00 78.88 93 ASN A CA 1
ATOM 800 C C . ASN A 1 93 ? 5.498 7.543 -8.626 1.00 78.88 93 ASN A C 1
ATOM 802 O O . ASN A 1 93 ? 5.971 8.382 -7.873 1.00 78.88 93 ASN A O 1
ATOM 806 N N . TYR A 1 94 ? 6.271 6.680 -9.287 1.00 76.69 94 TYR A N 1
ATOM 807 C CA . TYR A 1 94 ? 7.727 6.623 -9.226 1.00 76.69 94 TYR A CA 1
ATOM 808 C C . TYR A 1 94 ? 8.304 6.360 -10.618 1.00 76.69 94 TYR A C 1
ATOM 810 O O . TYR A 1 94 ? 7.638 5.790 -11.487 1.00 76.69 94 TYR A O 1
ATOM 818 N N . LYS A 1 95 ? 9.571 6.722 -10.839 1.00 73.62 95 LYS A N 1
ATOM 819 C CA . LYS A 1 95 ? 10.288 6.312 -12.053 1.00 73.62 95 LYS A CA 1
ATOM 820 C C . LYS A 1 95 ? 10.533 4.803 -11.984 1.00 73.62 95 LYS A C 1
ATOM 822 O O . LYS A 1 95 ? 11.230 4.381 -11.064 1.00 73.62 95 LYS A O 1
ATOM 827 N N . PRO A 1 96 ? 10.001 3.990 -12.915 1.00 76.81 96 PRO A N 1
ATOM 828 C CA . PRO A 1 96 ? 10.282 2.561 -12.911 1.00 76.81 96 PRO A CA 1
ATOM 829 C C . PRO A 1 96 ? 11.792 2.358 -13.072 1.00 76.81 96 PRO A C 1
ATOM 831 O O . PRO A 1 96 ? 12.359 2.823 -14.067 1.00 76.81 96 PRO A O 1
ATOM 834 N N . THR A 1 97 ? 12.442 1.722 -12.099 1.00 65.19 97 THR A N 1
ATOM 835 C CA . THR A 1 97 ? 13.867 1.354 -12.146 1.00 65.19 97 THR A CA 1
ATOM 836 C C . THR A 1 97 ? 14.018 -0.073 -12.607 1.00 65.19 97 THR A C 1
ATOM 838 O O . THR A 1 97 ? 13.385 -0.944 -11.973 1.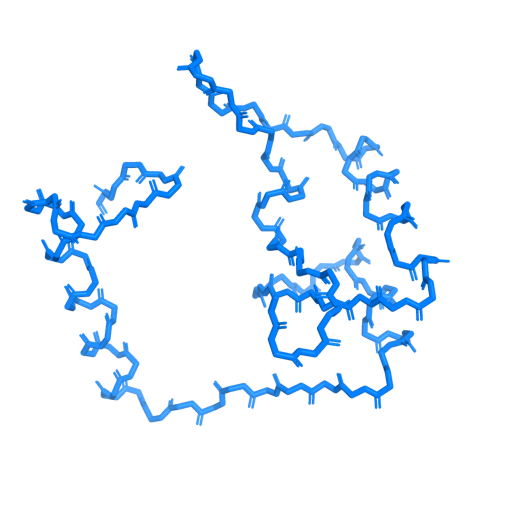00 65.19 97 THR A O 1
#

InterPro domains:
  IPR052922 Cytidylate Kinase Type 2 [PTHR37816] (2-87)

pLDDT: mean 92.28, std 6.03, range [63.84, 97.5]

Organism: NCBI:txid1478